Protein AF-A0A3C0BHW7-F1 (afdb_monomer_lite)

Radius of gyration: 27.6 Å; chains: 1; bounding box: 74×32×67 Å

Structure (mmCIF, N/CA/C/O backbone):
data_AF-A0A3C0BHW7-F1
#
_entry.id   AF-A0A3C0BHW7-F1
#
loop_
_atom_site.group_PDB
_atom_site.id
_atom_site.type_symbol
_atom_site.label_atom_id
_atom_site.label_alt_id
_atom_site.label_comp_id
_atom_site.label_asym_id
_atom_site.label_entity_id
_atom_site.label_seq_id
_atom_site.pdbx_PDB_ins_code
_atom_site.Cartn_x
_atom_site.Cartn_y
_atom_site.Cartn_z
_atom_site.occupancy
_atom_site.B_iso_or_equiv
_atom_site.auth_seq_id
_atom_site.auth_comp_id
_atom_site.auth_asym_id
_atom_site.auth_atom_id
_atom_site.pdbx_PDB_model_num
ATOM 1 N N . THR A 1 1 ? -16.739 -13.351 20.805 1.00 41.34 1 THR A N 1
ATOM 2 C CA . THR A 1 1 ? -15.518 -13.512 21.623 1.00 41.34 1 THR A CA 1
ATOM 3 C C . THR A 1 1 ? -14.352 -12.971 20.822 1.00 41.34 1 THR A C 1
ATOM 5 O O . THR A 1 1 ? -13.777 -13.694 20.022 1.00 41.34 1 THR A O 1
ATOM 8 N N . ILE A 1 2 ? -14.097 -11.666 20.938 1.00 38.12 2 ILE A N 1
ATOM 9 C CA . ILE A 1 2 ? -12.965 -10.988 20.288 1.00 38.12 2 ILE A CA 1
ATOM 10 C C . ILE A 1 2 ? -11.683 -11.533 20.932 1.00 38.12 2 ILE A C 1
ATOM 12 O O . ILE A 1 2 ? -11.574 -11.513 22.154 1.00 38.12 2 ILE A O 1
ATOM 16 N N . GLY A 1 3 ? -10.771 -12.098 20.136 1.00 48.38 3 GLY A N 1
ATOM 17 C CA . GLY A 1 3 ? -9.454 -12.552 20.607 1.00 48.38 3 GLY A CA 1
ATOM 18 C C . GLY A 1 3 ? -9.218 -14.066 20.687 1.00 48.38 3 GLY A C 1
ATOM 19 O O . GLY A 1 3 ? -8.094 -14.472 20.968 1.00 48.38 3 GLY A O 1
ATOM 20 N N . ARG A 1 4 ? -10.204 -14.933 20.403 1.00 50.72 4 ARG A N 1
ATOM 21 C CA . ARG A 1 4 ? -9.894 -16.358 20.162 1.00 50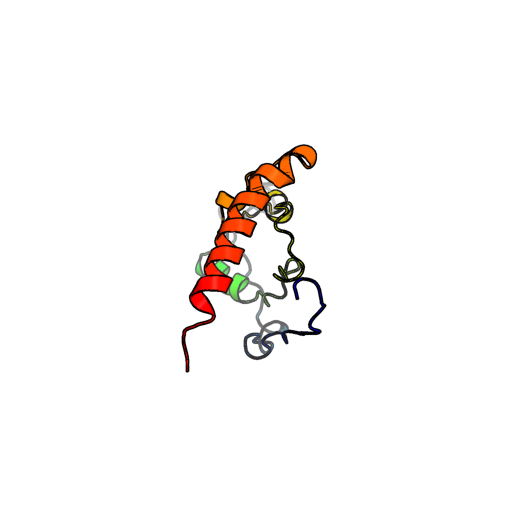.72 4 ARG A CA 1
ATOM 22 C C . ARG A 1 4 ? -9.430 -16.531 18.720 1.00 50.72 4 ARG A C 1
ATOM 24 O O . ARG A 1 4 ? -10.185 -16.222 17.803 1.00 50.72 4 ARG A O 1
ATOM 31 N N . ASN A 1 5 ? -8.214 -17.044 18.530 1.00 54.84 5 ASN A N 1
ATOM 32 C CA . ASN A 1 5 ? -7.730 -17.461 17.217 1.00 54.84 5 ASN A CA 1
ATOM 33 C C . ASN A 1 5 ? -8.674 -18.545 16.673 1.00 54.84 5 ASN A C 1
ATOM 35 O O . ASN A 1 5 ? -8.739 -19.649 17.212 1.00 54.84 5 ASN A O 1
ATOM 39 N N . LEU A 1 6 ? -9.434 -18.201 15.633 1.00 67.69 6 LEU A N 1
ATOM 40 C CA . LEU A 1 6 ? -10.461 -19.064 15.046 1.00 67.69 6 LEU A CA 1
ATOM 41 C C . LEU A 1 6 ? -9.873 -20.241 14.255 1.00 67.69 6 LEU A C 1
ATOM 43 O O . LEU A 1 6 ? -10.644 -21.048 13.746 1.00 67.69 6 LEU A O 1
ATOM 47 N N . ARG A 1 7 ? -8.538 -20.320 14.107 1.00 68.44 7 ARG A N 1
ATOM 48 C CA . ARG A 1 7 ? -7.849 -21.250 13.194 1.00 68.44 7 ARG A CA 1
ATOM 49 C C . ARG A 1 7 ? -8.461 -21.236 11.786 1.00 68.44 7 ARG A C 1
ATOM 51 O O . ARG A 1 7 ? -8.506 -22.257 11.110 1.00 68.44 7 ARG A O 1
ATOM 58 N N . LYS A 1 8 ? -8.951 -20.072 11.348 1.00 63.59 8 LYS A N 1
ATOM 59 C CA . LYS A 1 8 ? -9.394 -19.866 9.971 1.00 63.59 8 LYS A CA 1
ATOM 60 C C . LYS A 1 8 ? -8.159 -19.634 9.116 1.00 63.59 8 LYS A C 1
ATOM 62 O O . LYS A 1 8 ? -7.587 -18.549 9.135 1.00 63.59 8 LYS A O 1
ATOM 67 N N . PHE A 1 9 ? -7.750 -20.674 8.408 1.00 67.19 9 PHE A N 1
ATOM 68 C CA . PHE A 1 9 ? -6.780 -20.572 7.333 1.00 67.19 9 PHE A CA 1
ATOM 69 C C . PHE A 1 9 ? -7.572 -20.286 6.063 1.00 67.19 9 PHE A C 1
ATOM 71 O O . PHE A 1 9 ? -8.267 -21.163 5.559 1.00 67.19 9 PHE A O 1
ATOM 78 N N . THR A 1 10 ? -7.545 -19.037 5.603 1.00 70.69 10 THR A N 1
ATOM 79 C CA . THR A 1 10 ? -8.038 -18.716 4.264 1.00 70.69 10 THR A CA 1
ATOM 80 C C . THR A 1 10 ? -7.021 -19.288 3.291 1.00 70.69 10 THR A C 1
ATOM 82 O O . THR A 1 10 ? -5.865 -18.863 3.291 1.00 70.69 10 THR A O 1
ATOM 85 N N . GLU A 1 11 ? -7.417 -20.312 2.543 1.00 66.19 11 GLU A N 1
ATOM 86 C CA . GLU A 1 11 ? -6.570 -20.874 1.499 1.00 66.19 11 GLU A CA 1
ATOM 87 C C . GLU A 1 11 ? -6.298 -19.791 0.449 1.00 66.19 11 GLU A C 1
ATOM 89 O O . GLU A 1 11 ? -7.183 -18.996 0.128 1.00 66.19 11 GLU A O 1
ATOM 94 N N . LEU A 1 12 ? -5.053 -19.716 -0.032 1.00 60.41 12 LEU A N 1
ATOM 95 C CA . LEU A 1 12 ? -4.729 -18.886 -1.190 1.00 60.41 12 LEU A CA 1
ATOM 96 C C . LEU A 1 12 ? -5.618 -19.339 -2.346 1.00 60.41 12 LEU A C 1
ATOM 98 O O . LEU A 1 12 ? -5.733 -20.540 -2.582 1.00 60.41 12 LEU A O 1
ATOM 102 N N . ASP A 1 13 ? -6.237 -18.394 -3.046 1.00 66.38 13 ASP A N 1
ATOM 103 C CA . ASP A 1 13 ? -7.009 -18.698 -4.246 1.00 66.38 13 ASP A CA 1
ATOM 104 C C . ASP A 1 13 ? -6.056 -19.245 -5.319 1.00 66.38 13 ASP A C 1
ATOM 106 O O . ASP A 1 13 ? -5.313 -18.505 -5.966 1.00 66.38 13 ASP A O 1
ATOM 110 N N . LYS A 1 14 ? -6.019 -20.575 -5.431 1.00 68.31 14 LYS A N 1
ATOM 111 C CA . LYS A 1 14 ? -5.146 -21.307 -6.354 1.00 68.31 14 LYS A CA 1
ATOM 112 C C . LYS A 1 14 ? -5.614 -21.175 -7.798 1.00 68.31 14 LYS A C 1
ATOM 114 O O . LYS A 1 14 ? -4.791 -21.328 -8.695 1.00 68.31 14 LYS A O 1
ATOM 119 N N . ASP A 1 15 ? -6.890 -20.859 -8.008 1.00 68.62 15 ASP A N 1
ATOM 120 C CA . ASP A 1 15 ? -7.487 -20.702 -9.332 1.00 68.62 15 ASP A CA 1
ATOM 121 C C . ASP A 1 15 ? -7.198 -19.305 -9.902 1.00 68.62 15 ASP A C 1
ATOM 123 O O . ASP A 1 15 ? -7.057 -19.140 -11.114 1.00 68.62 15 ASP A O 1
ATOM 127 N N . ALA A 1 16 ? -7.018 -18.302 -9.033 1.00 64.44 16 ALA A N 1
ATOM 128 C CA . ALA A 1 16 ? -6.559 -16.968 -9.425 1.00 64.44 16 ALA A CA 1
ATOM 129 C C . ALA A 1 16 ? -5.084 -16.925 -9.876 1.00 64.44 16 ALA A C 1
ATOM 131 O O . ALA A 1 16 ? -4.667 -15.966 -10.530 1.00 64.44 16 ALA A O 1
ATOM 132 N N . VAL A 1 17 ? -4.275 -17.940 -9.546 1.00 58.53 17 VAL A N 1
ATOM 133 C CA . VAL A 1 17 ? -2.855 -17.999 -9.924 1.00 58.53 17 VAL A CA 1
ATOM 134 C C . VAL A 1 17 ? -2.690 -18.789 -11.224 1.00 58.53 17 VAL A C 1
ATOM 136 O O . VAL A 1 17 ? -2.638 -20.017 -11.233 1.00 58.53 17 VAL A O 1
ATOM 139 N N . SER A 1 18 ? -2.508 -18.088 -12.346 1.00 60.59 18 SER A N 1
ATOM 140 C CA . SER A 1 18 ? -2.146 -18.725 -13.618 1.00 60.59 18 SER A CA 1
ATOM 141 C C . SER A 1 18 ? -0.655 -19.099 -13.640 1.00 60.59 18 SER A C 1
ATOM 143 O O . SER A 1 18 ? 0.186 -18.373 -14.174 1.00 60.59 18 SER A O 1
ATOM 145 N N . VAL A 1 19 ? -0.305 -20.248 -13.059 1.00 60.12 19 VAL A N 1
ATOM 146 C CA . VAL A 1 19 ? 1.092 -20.732 -12.984 1.00 60.12 19 VAL A CA 1
ATOM 147 C C . VAL A 1 19 ? 1.674 -21.055 -14.373 1.00 60.12 19 VAL A C 1
ATOM 149 O O . VAL A 1 19 ? 2.884 -21.013 -14.569 1.00 60.12 19 VAL A O 1
ATOM 152 N N . GLY A 1 20 ? 0.818 -21.354 -15.358 1.00 64.88 20 GLY A N 1
ATOM 153 C CA . GLY A 1 20 ? 1.225 -21.950 -16.636 1.00 64.88 20 GLY A CA 1
ATOM 154 C C . GLY A 1 20 ? 2.188 -21.117 -17.488 1.00 64.88 20 GLY A C 1
ATOM 155 O O . GLY A 1 20 ? 2.983 -21.694 -18.227 1.00 64.88 20 GLY A O 1
ATOM 156 N N . SER A 1 21 ? 2.152 -19.783 -17.390 1.00 63.56 21 SER A N 1
ATOM 157 C CA . SER A 1 21 ? 3.023 -18.917 -18.194 1.00 63.56 21 SER A CA 1
ATOM 158 C C . SER A 1 21 ? 4.012 -18.080 -17.390 1.00 63.56 21 SER A C 1
ATOM 160 O O . SER A 1 21 ? 4.815 -17.372 -17.992 1.00 63.56 21 SER A O 1
ATOM 162 N N . TYR A 1 22 ? 4.013 -18.128 -16.056 1.00 66.12 22 TYR A N 1
ATOM 163 C CA . TYR A 1 22 ? 4.890 -17.245 -15.278 1.00 66.12 22 TYR A CA 1
ATOM 164 C C . TYR A 1 22 ? 6.376 -17.474 -15.602 1.00 66.12 22 TYR A C 1
ATOM 166 O O . TYR A 1 22 ? 7.096 -16.516 -15.900 1.00 66.12 22 TYR A O 1
ATOM 174 N N . ASP A 1 23 ? 6.805 -18.738 -15.636 1.00 70.19 23 ASP A N 1
ATOM 175 C CA . ASP A 1 23 ? 8.191 -19.106 -15.947 1.00 70.19 23 ASP A CA 1
ATOM 176 C C . ASP A 1 23 ? 8.500 -19.085 -17.453 1.00 70.19 23 ASP A C 1
ATOM 178 O O . ASP A 1 23 ? 9.649 -18.887 -17.844 1.00 70.19 23 ASP A O 1
ATOM 182 N N . SER A 1 24 ? 7.489 -19.251 -18.315 1.00 76.44 24 SER A N 1
ATOM 183 C CA . SER A 1 24 ? 7.669 -19.387 -19.770 1.00 76.44 24 SER A CA 1
ATOM 184 C C . SER A 1 24 ? 7.414 -18.105 -20.568 1.00 76.44 24 SER A C 1
ATOM 186 O O . SER A 1 24 ? 7.860 -17.999 -21.711 1.00 76.44 24 SER A O 1
ATOM 188 N N . THR A 1 25 ? 6.746 -17.099 -19.993 1.00 74.38 25 THR A N 1
ATOM 189 C CA . THR A 1 25 ? 6.603 -15.794 -20.652 1.00 74.38 25 THR A CA 1
ATOM 190 C C . THR A 1 25 ? 7.974 -15.104 -20.636 1.00 74.38 25 THR A C 1
ATOM 192 O O . THR A 1 25 ? 8.582 -15.001 -19.568 1.00 74.38 25 THR A O 1
ATOM 195 N N . PRO A 1 26 ? 8.502 -14.597 -21.761 1.00 83.31 26 PRO A N 1
ATOM 196 C CA . PRO A 1 26 ? 9.744 -13.828 -21.756 1.00 83.31 26 PRO A CA 1
ATOM 197 C C . PRO A 1 26 ? 9.527 -12.435 -21.145 1.00 83.31 26 PRO A C 1
ATOM 199 O O . PRO A 1 26 ? 8.447 -11.848 -21.260 1.00 83.31 26 PRO A O 1
ATOM 202 N N . ARG A 1 27 ? 10.554 -11.891 -20.481 1.00 87.00 27 ARG A N 1
ATOM 203 C CA . ARG A 1 27 ? 10.535 -10.502 -19.984 1.00 87.00 27 ARG A CA 1
ATOM 204 C C . ARG A 1 27 ? 10.580 -9.520 -21.150 1.00 87.00 27 ARG A C 1
ATOM 206 O O . ARG A 1 27 ? 11.275 -9.767 -22.137 1.00 87.00 27 ARG A O 1
ATOM 213 N N . GLN A 1 28 ? 9.865 -8.403 -21.028 1.00 90.75 28 GLN A N 1
ATOM 214 C CA . GLN A 1 28 ? 9.925 -7.344 -22.036 1.00 90.75 28 GLN A CA 1
ATOM 215 C C . GLN A 1 28 ? 11.263 -6.592 -21.955 1.00 90.75 28 GLN A C 1
ATOM 217 O O . GLN A 1 28 ? 11.776 -6.325 -20.869 1.00 90.75 28 GLN A O 1
ATOM 222 N N . ILE A 1 29 ? 11.830 -6.243 -23.112 1.00 91.75 29 ILE A N 1
ATOM 223 C CA . ILE A 1 29 ? 13.070 -5.461 -23.211 1.00 91.75 29 ILE A CA 1
ATOM 224 C C . ILE A 1 29 ? 12.692 -4.023 -23.589 1.00 91.75 29 ILE A C 1
ATOM 226 O O . ILE A 1 29 ? 11.930 -3.839 -24.544 1.00 91.75 29 ILE A O 1
ATOM 230 N N . PRO A 1 30 ? 13.169 -3.004 -22.850 1.00 92.38 30 PRO A N 1
ATOM 231 C CA . PRO A 1 30 ? 12.872 -1.618 -23.179 1.00 92.38 30 PRO A CA 1
ATOM 232 C C . PRO A 1 30 ? 13.507 -1.255 -24.520 1.00 92.38 30 PRO A C 1
ATOM 234 O O . PRO A 1 30 ? 14.567 -1.774 -24.881 1.00 92.38 30 PRO A O 1
ATOM 237 N N . GLY A 1 31 ? 12.857 -0.357 -25.259 1.00 92.19 31 GLY A N 1
ATOM 238 C CA . GLY A 1 31 ? 13.429 0.169 -26.493 1.00 92.19 31 GLY A CA 1
ATOM 239 C C . GLY A 1 31 ? 14.738 0.921 -26.231 1.00 92.19 31 GLY A C 1
ATOM 240 O O . GLY A 1 31 ? 15.078 1.260 -25.093 1.00 92.19 31 GLY A O 1
ATOM 241 N N . ILE A 1 32 ? 15.461 1.222 -27.304 1.00 91.69 32 ILE A N 1
ATOM 242 C CA . ILE A 1 32 ? 16.678 2.032 -27.252 1.00 91.69 32 ILE A CA 1
ATOM 243 C C . ILE A 1 32 ? 16.485 3.242 -28.158 1.00 91.69 32 ILE A C 1
ATOM 245 O O . ILE A 1 32 ? 16.119 3.092 -29.323 1.00 91.69 32 ILE A O 1
ATOM 249 N N . ASP A 1 33 ? 16.764 4.424 -27.625 1.00 91.31 33 ASP A N 1
ATOM 250 C CA . ASP A 1 33 ? 16.844 5.662 -28.380 1.00 91.31 33 ASP A CA 1
ATOM 251 C C . ASP A 1 33 ? 18.096 5.642 -29.266 1.00 91.31 33 ASP A C 1
ATOM 253 O O . ASP A 1 33 ? 19.234 5.631 -28.788 1.00 91.31 33 ASP A O 1
ATOM 257 N N . ALA A 1 34 ? 17.875 5.618 -30.580 1.00 90.25 34 ALA A N 1
ATOM 258 C CA . ALA A 1 34 ? 18.937 5.595 -31.579 1.00 90.25 34 ALA A CA 1
ATOM 259 C C . ALA A 1 34 ? 19.724 6.915 -31.656 1.00 90.25 34 ALA A C 1
ATOM 261 O O . ALA A 1 34 ? 20.810 6.936 -32.235 1.00 90.25 34 ALA A O 1
ATOM 262 N N . SER A 1 35 ? 19.208 8.006 -31.078 1.00 89.75 35 SER A N 1
ATOM 263 C CA . SER A 1 35 ? 19.888 9.306 -31.061 1.00 89.75 35 SER A CA 1
ATOM 264 C C . SER A 1 35 ? 21.090 9.347 -30.107 1.00 89.75 35 SER A C 1
ATOM 266 O O . SER A 1 35 ? 21.970 10.199 -30.253 1.00 89.75 35 SER A O 1
ATOM 268 N N . VAL A 1 36 ? 21.171 8.413 -29.151 1.00 88.31 36 VAL A N 1
ATOM 269 C CA . VAL A 1 36 ? 22.245 8.348 -28.155 1.00 88.31 36 VAL A CA 1
ATOM 270 C C . VAL A 1 36 ? 23.270 7.279 -28.543 1.00 88.31 36 VAL A C 1
ATOM 272 O O . VAL A 1 36 ? 22.991 6.079 -28.520 1.00 88.31 36 VAL A O 1
ATOM 275 N N . ASP A 1 37 ? 24.506 7.697 -28.838 1.00 88.31 37 ASP A N 1
ATOM 276 C CA . ASP A 1 37 ? 25.614 6.765 -29.094 1.00 88.31 37 ASP A CA 1
ATOM 277 C C . ASP A 1 37 ? 26.081 6.089 -27.794 1.00 88.31 37 ASP A C 1
ATOM 279 O O . ASP A 1 37 ? 26.917 6.605 -27.051 1.00 88.31 37 ASP A O 1
ATOM 283 N N . ARG A 1 38 ? 25.569 4.881 -27.547 1.00 83.56 38 ARG A N 1
ATOM 284 C CA . ARG A 1 38 ? 25.867 4.056 -26.362 1.00 83.56 38 ARG A CA 1
ATOM 285 C C . ARG A 1 38 ? 27.337 3.668 -26.202 1.00 83.56 38 ARG A C 1
ATOM 287 O O . ARG A 1 38 ? 27.728 3.269 -25.109 1.00 83.56 38 ARG A O 1
ATOM 294 N N . LYS A 1 39 ? 28.139 3.695 -27.274 1.00 87.69 39 LYS A N 1
ATOM 295 C CA . LYS A 1 39 ? 29.561 3.311 -27.210 1.00 87.69 39 LYS A CA 1
ATOM 296 C C . LYS A 1 39 ? 30.455 4.487 -26.832 1.00 87.69 39 LYS A C 1
ATOM 298 O O . LYS A 1 39 ? 31.563 4.264 -26.356 1.00 87.69 39 LYS A O 1
ATOM 303 N N . LYS A 1 40 ? 29.993 5.716 -27.076 1.00 90.44 40 LYS A N 1
ATOM 304 C CA . LYS A 1 40 ? 30.792 6.941 -26.910 1.00 90.44 40 LYS A CA 1
ATOM 305 C C . LYS A 1 40 ? 30.202 7.941 -25.917 1.00 90.44 40 LYS A C 1
ATOM 307 O O . LYS A 1 40 ? 30.853 8.933 -25.608 1.00 90.44 40 LYS A O 1
ATOM 312 N N . SER A 1 41 ? 28.996 7.697 -25.415 1.00 88.25 41 SER A N 1
ATOM 313 C CA . SER A 1 41 ? 28.293 8.560 -24.467 1.00 88.25 41 SER A CA 1
ATOM 314 C C . SER A 1 41 ? 27.957 7.808 -23.182 1.00 88.25 41 SER A C 1
ATOM 316 O O . SER A 1 41 ? 27.559 6.648 -23.218 1.00 88.25 41 SER A O 1
ATOM 318 N N . PHE A 1 42 ? 28.061 8.501 -22.046 1.00 91.38 42 PHE A N 1
ATOM 319 C CA . PHE A 1 42 ? 27.619 8.008 -20.735 1.00 91.38 42 PHE A CA 1
ATOM 320 C C . PHE A 1 42 ? 26.112 8.194 -20.488 1.00 91.38 42 PHE A C 1
ATOM 322 O O . PHE A 1 42 ? 25.612 7.801 -19.436 1.00 91.38 42 PHE A O 1
ATOM 329 N N . ARG A 1 43 ? 25.380 8.825 -21.417 1.00 89.69 43 ARG A N 1
ATOM 330 C CA . ARG A 1 43 ? 23.924 9.003 -21.298 1.00 89.69 43 ARG A CA 1
ATOM 331 C C . ARG A 1 43 ? 23.210 7.662 -21.486 1.00 89.69 43 ARG A C 1
ATOM 333 O O . ARG A 1 43 ? 23.565 6.903 -22.385 1.00 89.69 43 ARG A O 1
ATOM 340 N N . ASP A 1 44 ? 22.194 7.390 -20.664 1.00 90.69 44 ASP A N 1
ATOM 341 C CA . ASP A 1 44 ? 21.357 6.202 -20.850 1.00 90.69 44 ASP A CA 1
ATOM 342 C C . ASP A 1 44 ? 20.503 6.364 -22.115 1.00 90.69 44 ASP A C 1
ATOM 344 O O . ASP A 1 44 ? 19.873 7.398 -22.325 1.00 90.69 44 ASP A O 1
ATOM 348 N N . ALA A 1 45 ? 20.521 5.340 -22.964 1.00 93.06 45 ALA A N 1
ATOM 349 C CA . ALA A 1 45 ? 19.767 5.288 -24.210 1.00 93.06 45 ALA A CA 1
ATOM 350 C C . ALA A 1 45 ? 18.489 4.449 -24.078 1.00 93.06 45 ALA A C 1
ATOM 352 O O . ALA A 1 45 ? 17.748 4.311 -25.045 1.00 93.06 45 ALA A O 1
ATOM 353 N N . ARG A 1 46 ? 18.240 3.808 -22.931 1.00 92.75 46 ARG A N 1
ATOM 354 C CA . ARG A 1 46 ? 17.023 3.014 -22.718 1.00 92.75 46 ARG A CA 1
ATOM 355 C C . ARG A 1 46 ? 15.813 3.941 -22.635 1.00 92.75 46 ARG A C 1
ATOM 357 O O . ARG A 1 46 ?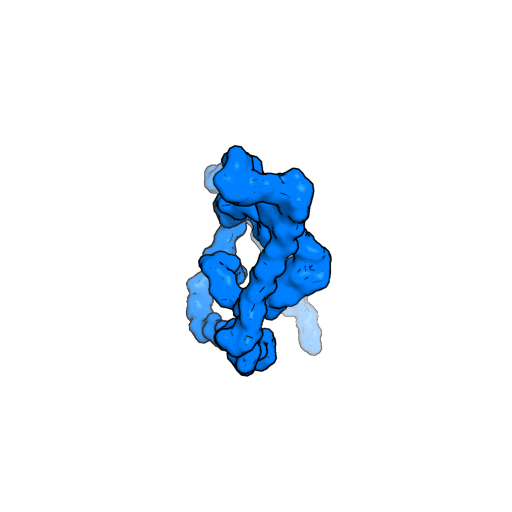 15.825 4.897 -21.864 1.00 92.75 46 ARG A O 1
ATOM 36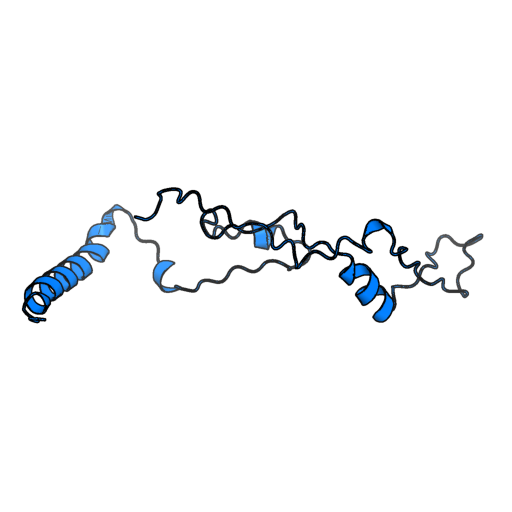4 N N . VAL A 1 47 ? 14.757 3.624 -23.379 1.00 93.75 47 VAL A N 1
ATOM 365 C CA . VAL A 1 47 ? 13.475 4.331 -23.253 1.00 93.75 47 VAL A CA 1
ATOM 366 C C . VAL A 1 47 ? 12.565 3.642 -22.232 1.00 93.75 47 VAL A C 1
ATOM 368 O O . VAL A 1 47 ? 12.678 2.426 -22.038 1.00 93.75 47 VAL A O 1
ATOM 371 N N . PRO A 1 48 ? 11.651 4.383 -21.577 1.00 93.19 48 PRO A N 1
ATOM 372 C CA . PRO A 1 48 ? 10.609 3.784 -20.751 1.00 93.19 48 PRO A CA 1
ATOM 373 C C . PRO A 1 48 ? 9.782 2.758 -21.533 1.00 93.19 48 PRO A C 1
ATOM 375 O O . PRO A 1 48 ? 9.665 2.831 -22.758 1.00 93.19 48 PRO A O 1
ATOM 378 N N . PHE A 1 49 ? 9.190 1.802 -20.819 1.00 94.88 49 PHE A N 1
ATOM 379 C CA . PHE A 1 49 ? 8.264 0.859 -21.434 1.00 94.88 49 PHE A CA 1
ATOM 380 C C . PHE A 1 49 ? 7.049 1.572 -22.023 1.00 94.88 49 PHE A C 1
ATOM 382 O O . PHE A 1 49 ? 6.535 2.537 -21.461 1.00 94.88 49 PHE A O 1
ATOM 389 N N . THR A 1 50 ? 6.566 1.040 -23.143 1.00 94.81 50 THR A N 1
ATOM 390 C CA . THR A 1 50 ? 5.244 1.393 -23.666 1.00 94.81 50 THR A CA 1
ATOM 391 C C . THR A 1 50 ? 4.153 0.871 -22.734 1.00 94.81 50 THR A C 1
ATOM 393 O O . THR A 1 50 ? 4.357 -0.114 -22.022 1.00 94.81 50 THR A O 1
ATOM 396 N N . GLU A 1 51 ? 2.972 1.481 -22.773 1.00 93.38 51 GLU A N 1
ATOM 397 C CA . GLU A 1 51 ? 1.826 1.067 -21.951 1.00 93.38 51 GLU A CA 1
ATOM 398 C C . GLU A 1 51 ? 1.504 -0.431 -22.112 1.00 93.38 51 GLU A C 1
ATOM 400 O O . GLU A 1 51 ? 1.265 -1.150 -21.143 1.00 93.38 51 GLU A O 1
ATOM 405 N N . GLU A 1 52 ? 1.596 -0.950 -23.339 1.00 92.38 52 GLU A N 1
ATOM 406 C CA . GLU A 1 52 ? 1.386 -2.372 -23.619 1.00 92.38 52 GLU A CA 1
ATOM 407 C C . GLU A 1 52 ? 2.437 -3.272 -22.956 1.00 92.38 52 GLU A C 1
ATOM 409 O O . GLU A 1 52 ? 2.115 -4.360 -22.471 1.00 92.38 52 GLU A O 1
ATOM 414 N N . GLN A 1 53 ? 3.698 -2.832 -22.923 1.00 92.38 53 GLN A N 1
ATOM 415 C CA . GLN A 1 53 ? 4.782 -3.554 -22.257 1.00 92.38 53 GLN A CA 1
ATOM 416 C C . GLN A 1 53 ? 4.630 -3.509 -20.738 1.00 92.38 53 GLN A C 1
ATOM 418 O O . GLN A 1 53 ? 4.809 -4.540 -20.090 1.00 92.38 53 GLN A O 1
ATOM 423 N N . VAL A 1 54 ? 4.240 -2.359 -20.178 1.00 90.50 54 VAL A N 1
ATOM 424 C CA . VAL A 1 54 ? 3.931 -2.223 -18.746 1.00 90.50 54 VAL A CA 1
ATOM 425 C C . VAL A 1 54 ? 2.807 -3.179 -18.366 1.00 90.50 54 VAL A C 1
ATOM 427 O O . VAL A 1 54 ? 2.951 -3.946 -17.413 1.00 90.50 54 VAL A O 1
ATOM 430 N N . ARG A 1 55 ? 1.718 -3.219 -19.141 1.00 87.56 55 ARG A N 1
ATOM 431 C CA . ARG A 1 55 ? 0.595 -4.133 -18.896 1.00 87.56 55 ARG A CA 1
ATOM 432 C C . ARG A 1 55 ? 1.015 -5.605 -18.959 1.00 87.56 55 ARG A C 1
ATOM 434 O O . ARG A 1 55 ? 0.604 -6.389 -18.109 1.00 87.56 55 ARG A O 1
ATOM 441 N N . LYS A 1 56 ? 1.856 -5.987 -19.926 1.00 87.19 56 LYS A N 1
ATOM 442 C CA . LYS A 1 56 ? 2.389 -7.359 -20.036 1.00 87.19 56 LYS A CA 1
ATOM 443 C C . LYS A 1 56 ? 3.296 -7.729 -18.862 1.00 87.19 56 LYS A C 1
ATOM 445 O O . LYS A 1 56 ? 3.173 -8.833 -18.342 1.00 87.19 56 LYS A O 1
ATOM 450 N N . GLU A 1 57 ? 4.188 -6.836 -18.436 1.00 87.56 57 GLU A N 1
ATOM 451 C CA . GLU A 1 57 ? 5.125 -7.124 -17.341 1.00 87.56 57 GLU A CA 1
ATOM 452 C C . GLU A 1 57 ? 4.410 -7.132 -15.978 1.00 87.56 57 GLU A C 1
ATOM 454 O O . GLU A 1 57 ? 4.671 -8.004 -15.152 1.00 87.56 57 GLU A O 1
ATOM 459 N N . THR A 1 58 ? 3.447 -6.230 -15.757 1.00 83.12 58 THR A N 1
ATOM 460 C CA . THR A 1 58 ? 2.630 -6.189 -14.527 1.00 83.12 58 THR A CA 1
ATOM 461 C C . THR A 1 58 ? 1.682 -7.381 -14.404 1.00 83.12 58 THR A C 1
ATOM 463 O O . THR A 1 58 ? 1.511 -7.897 -13.300 1.00 83.12 58 THR A O 1
ATOM 466 N N . ALA A 1 59 ? 1.144 -7.891 -15.518 1.00 81.56 59 ALA A N 1
ATOM 467 C CA . ALA A 1 59 ? 0.319 -9.103 -15.537 1.00 81.56 59 ALA A CA 1
ATOM 468 C C . ALA A 1 59 ? 1.072 -10.369 -15.090 1.00 81.56 59 ALA A C 1
ATOM 470 O O . ALA A 1 59 ? 0.445 -11.357 -14.721 1.00 81.56 59 ALA A O 1
ATOM 471 N N . ARG A 1 60 ? 2.412 -10.350 -15.077 1.00 77.31 60 ARG A N 1
ATOM 472 C CA . ARG A 1 60 ? 3.212 -11.450 -14.521 1.00 77.31 60 ARG A CA 1
ATOM 473 C C . ARG A 1 60 ? 3.169 -11.508 -12.995 1.00 77.31 60 ARG A C 1
ATOM 475 O O . ARG A 1 60 ? 3.626 -12.493 -12.430 1.00 77.31 60 ARG A O 1
ATOM 482 N N . CYS A 1 61 ? 2.720 -10.460 -12.306 1.00 75.81 61 CYS A N 1
ATOM 483 C CA . CYS A 1 61 ? 2.724 -10.430 -10.849 1.00 75.81 61 CYS A CA 1
ATOM 484 C C . CYS A 1 61 ? 1.840 -11.556 -10.287 1.00 75.81 61 CYS A C 1
ATOM 486 O O . CYS A 1 61 ? 0.625 -11.540 -10.456 1.00 75.81 61 CYS A O 1
ATOM 488 N N . LEU A 1 62 ? 2.434 -12.496 -9.546 1.00 70.19 62 LEU A N 1
ATOM 489 C CA . LEU A 1 62 ? 1.710 -13.602 -8.901 1.00 70.19 62 LEU A CA 1
ATOM 490 C C . LEU A 1 62 ? 0.824 -13.147 -7.731 1.00 70.19 62 LEU A C 1
ATOM 492 O O . LEU A 1 62 ? 0.253 -13.981 -7.035 1.00 70.19 62 LEU A O 1
ATOM 496 N N . SER A 1 63 ? 0.772 -11.839 -7.449 1.00 60.53 63 SER A N 1
ATOM 497 C CA . SER A 1 63 ? 0.119 -11.267 -6.265 1.00 60.53 63 SER A CA 1
ATOM 498 C C . SER A 1 63 ? 0.511 -11.975 -4.963 1.00 60.53 63 SER A C 1
ATOM 500 O O . SER A 1 63 ? -0.218 -11.951 -3.978 1.00 60.53 63 SER A O 1
ATOM 502 N N . CYS A 1 64 ? 1.717 -12.551 -4.919 1.00 59.88 64 CYS A N 1
ATOM 503 C CA . CYS A 1 64 ? 2.280 -13.250 -3.765 1.00 59.88 64 CYS A CA 1
ATOM 504 C C . CYS A 1 64 ? 2.726 -12.290 -2.646 1.00 59.88 64 CYS A C 1
ATOM 506 O O . CYS A 1 64 ? 3.577 -12.654 -1.839 1.00 59.88 64 CYS A O 1
ATOM 508 N N . GLY A 1 65 ? 2.228 -11.047 -2.678 1.00 59.81 65 GLY A N 1
ATOM 509 C CA . GLY A 1 65 ? 2.714 -9.860 -1.985 1.00 59.81 65 GLY A CA 1
ATOM 510 C C . GLY A 1 65 ? 3.379 -10.136 -0.639 1.00 59.81 65 GLY A C 1
ATOM 511 O O . GLY A 1 65 ? 2.795 -10.755 0.243 1.00 59.81 65 GLY A O 1
ATOM 512 N N . ALA A 1 66 ? 4.575 -9.575 -0.442 1.00 55.53 66 ALA A N 1
ATOM 513 C CA . ALA A 1 66 ? 5.278 -9.595 0.844 1.00 55.53 66 ALA A CA 1
ATOM 514 C C . ALA A 1 66 ? 4.480 -8.924 1.989 1.00 55.53 66 ALA A C 1
ATOM 516 O O . ALA A 1 66 ? 4.821 -9.082 3.159 1.00 55.53 66 ALA A O 1
ATOM 517 N N . SER A 1 67 ? 3.409 -8.195 1.654 1.00 59.12 67 SER A N 1
ATOM 518 C CA . SER A 1 67 ? 2.610 -7.382 2.569 1.00 59.12 67 SER A CA 1
ATOM 519 C C . SER A 1 67 ? 1.119 -7.714 2.444 1.00 59.12 67 SER A C 1
ATOM 521 O O . SER A 1 67 ? 0.331 -6.893 1.980 1.00 59.12 67 SER A O 1
ATOM 523 N N . VAL A 1 68 ? 0.712 -8.921 2.843 1.00 70.62 68 VAL A N 1
ATOM 524 C CA . VAL A 1 68 ? -0.713 -9.263 2.998 1.00 70.62 68 VAL A CA 1
ATOM 525 C C . VAL A 1 68 ? -1.197 -8.791 4.369 1.00 70.62 68 VAL A C 1
ATOM 527 O O . VAL A 1 68 ? -0.621 -9.141 5.401 1.00 70.62 68 VAL A O 1
ATOM 530 N N . VAL A 1 69 ? -2.271 -8.000 4.396 1.00 74.50 69 VAL A N 1
ATOM 531 C CA . VAL A 1 69 ? -2.920 -7.588 5.645 1.00 74.50 69 VAL A CA 1
ATOM 532 C C . VAL A 1 69 ? -3.916 -8.667 6.057 1.00 74.50 69 VAL A C 1
ATOM 534 O O . VAL A 1 69 ? -4.937 -8.850 5.407 1.00 74.50 69 VAL A O 1
ATOM 537 N N . ASP A 1 70 ? -3.643 -9.362 7.161 1.00 80.56 70 ASP A N 1
ATOM 538 C CA . ASP A 1 70 ? -4.637 -10.208 7.830 1.00 80.56 70 ASP A CA 1
ATOM 539 C C . ASP A 1 70 ? -5.528 -9.318 8.715 1.00 80.56 70 ASP A C 1
ATOM 541 O O . ASP A 1 70 ? -5.031 -8.779 9.714 1.00 80.56 70 ASP A O 1
ATOM 545 N N . PRO A 1 71 ? -6.832 -9.164 8.413 1.00 81.12 71 PRO A N 1
ATOM 546 C CA . PRO A 1 71 ? -7.723 -8.298 9.186 1.00 81.12 71 PRO A CA 1
ATOM 547 C C . PRO A 1 71 ? -7.847 -8.704 10.658 1.00 81.12 71 PRO A C 1
ATOM 549 O O . PRO A 1 71 ? -8.146 -7.863 11.499 1.00 81.12 71 PRO A O 1
ATOM 552 N N . ASN A 1 72 ? -7.594 -9.973 10.994 1.00 80.75 72 ASN A N 1
ATOM 553 C CA . ASN A 1 72 ? -7.658 -10.449 12.376 1.00 80.75 72 ASN A CA 1
ATOM 554 C C . ASN A 1 72 ? -6.392 -10.115 13.176 1.00 80.75 72 ASN A C 1
ATOM 556 O O . ASN A 1 72 ? -6.430 -10.129 14.406 1.00 80.75 72 ASN A O 1
ATOM 560 N N . LYS A 1 73 ? -5.270 -9.848 12.496 1.00 81.25 73 LYS A N 1
ATOM 561 C CA . LYS A 1 73 ? -3.991 -9.462 13.117 1.00 81.25 73 LYS A CA 1
ATOM 562 C C . LYS A 1 73 ? -3.719 -7.964 13.014 1.00 81.25 73 LYS A C 1
ATOM 564 O O . LYS A 1 73 ? -2.946 -7.428 13.803 1.00 81.25 73 LYS A O 1
ATOM 569 N N . CYS A 1 74 ? -4.325 -7.291 12.041 1.00 85.69 74 CYS A N 1
ATOM 570 C CA . CYS A 1 74 ? -4.193 -5.858 11.856 1.00 85.69 74 CYS A CA 1
ATOM 571 C C . CYS A 1 74 ? -4.800 -5.106 13.046 1.00 85.69 74 CYS A C 1
ATOM 573 O O . CYS A 1 74 ? -5.994 -5.195 13.312 1.00 85.69 74 CYS A O 1
ATOM 575 N N . ILE A 1 75 ? -3.976 -4.319 13.736 1.00 86.94 75 ILE A N 1
ATOM 576 C CA . ILE A 1 75 ? -4.420 -3.432 14.823 1.00 86.94 75 ILE A CA 1
ATOM 577 C C . ILE A 1 75 ? -4.685 -1.996 14.348 1.00 86.94 75 ILE A C 1
ATOM 579 O O . ILE A 1 75 ? -4.940 -1.115 15.162 1.00 86.94 75 ILE A O 1
ATOM 583 N N . GLY A 1 76 ? -4.565 -1.734 13.042 1.00 87.44 76 GLY A N 1
ATOM 584 C CA . GLY A 1 76 ? -4.781 -0.403 12.472 1.00 87.44 76 GLY A CA 1
ATOM 585 C C . GLY A 1 76 ? -3.738 0.641 12.889 1.00 87.44 76 GLY A C 1
ATOM 586 O O . GLY A 1 76 ? -4.069 1.816 13.002 1.00 87.44 76 GLY A O 1
ATOM 587 N N . CYS A 1 77 ? -2.480 0.246 13.124 1.00 88.06 77 CYS A N 1
ATOM 588 C CA . CYS A 1 77 ? -1.424 1.179 13.545 1.00 88.06 77 CYS A CA 1
ATOM 589 C C . CYS A 1 77 ? -0.970 2.158 12.446 1.00 88.06 77 CYS A C 1
ATOM 591 O O . CYS A 1 77 ? -0.356 3.172 12.758 1.00 88.06 77 CYS A O 1
ATOM 593 N N . GLY A 1 78 ? -1.225 1.853 11.169 1.00 88.31 78 GLY A N 1
ATOM 594 C CA . GLY A 1 78 ? -0.864 2.716 10.036 1.00 88.31 78 GLY A CA 1
ATOM 595 C C . GLY A 1 78 ? 0.623 2.742 9.670 1.00 88.31 78 GLY A C 1
ATOM 596 O O . GLY A 1 78 ? 1.008 3.447 8.748 1.00 88.31 78 GLY A O 1
ATOM 597 N N . VAL A 1 79 ? 1.484 1.956 10.324 1.00 89.00 79 VAL A N 1
ATOM 598 C CA . VAL A 1 79 ? 2.926 1.948 10.001 1.00 89.00 79 VAL A CA 1
ATOM 599 C C . VAL A 1 79 ? 3.175 1.494 8.557 1.00 89.00 79 VAL A C 1
ATOM 601 O O . VAL A 1 79 ? 4.035 2.048 7.877 1.00 89.00 79 VAL A O 1
ATOM 604 N N . CYS A 1 80 ? 2.391 0.536 8.057 1.00 85.25 80 CYS A N 1
ATOM 605 C CA . CYS A 1 80 ? 2.504 0.036 6.686 1.00 85.25 80 CYS A CA 1
ATOM 606 C C . CYS A 1 80 ? 2.294 1.120 5.617 1.00 85.25 80 CYS A C 1
ATOM 608 O O . CYS A 1 80 ? 3.018 1.111 4.625 1.00 85.25 80 CYS A O 1
ATOM 610 N N . THR A 1 81 ? 1.376 2.071 5.826 1.00 88.44 81 THR A N 1
ATOM 611 C CA . THR A 1 81 ? 1.111 3.144 4.853 1.00 88.44 81 THR A CA 1
ATOM 612 C C . THR A 1 81 ? 2.293 4.110 4.779 1.00 88.44 81 THR A C 1
ATOM 614 O O . THR A 1 81 ? 2.741 4.455 3.696 1.00 88.44 81 THR A O 1
ATOM 617 N N . THR A 1 82 ? 2.904 4.443 5.921 1.00 87.38 82 THR A N 1
ATOM 618 C CA . THR A 1 82 ? 4.085 5.332 5.969 1.00 87.38 82 THR A CA 1
ATOM 619 C C . THR A 1 82 ? 5.361 4.713 5.400 1.00 87.38 82 THR A C 1
ATOM 621 O O . THR A 1 82 ? 6.280 5.429 5.013 1.00 87.38 82 THR A O 1
ATOM 624 N N . LYS A 1 83 ? 5.454 3.379 5.384 1.00 84.12 83 LYS A N 1
ATOM 625 C CA . LYS A 1 83 ? 6.607 2.655 4.832 1.00 84.12 83 LYS A CA 1
ATOM 626 C C . LYS A 1 83 ? 6.462 2.357 3.346 1.00 84.12 83 LYS A C 1
ATOM 628 O O . LYS A 1 83 ? 7.450 2.001 2.709 1.00 84.12 83 LYS A O 1
ATOM 633 N N . CYS A 1 84 ? 5.260 2.485 2.792 1.00 81.25 84 CYS A N 1
ATOM 634 C CA . CYS A 1 84 ? 5.031 2.235 1.383 1.00 81.25 84 CYS A CA 1
ATOM 635 C C . CYS A 1 84 ? 5.557 3.411 0.546 1.00 81.25 84 CYS A C 1
ATOM 637 O O . CYS A 1 84 ? 4.947 4.471 0.507 1.00 81.25 84 CYS A O 1
ATOM 639 N N . GLY A 1 85 ? 6.677 3.220 -0.156 1.00 81.38 85 GLY A N 1
ATOM 640 C CA . GLY A 1 85 ? 7.226 4.239 -1.064 1.00 81.38 85 GLY A CA 1
ATOM 641 C C . GLY A 1 85 ? 6.445 4.412 -2.372 1.00 81.38 85 GLY A C 1
ATOM 642 O O . GLY A 1 85 ? 6.729 5.327 -3.133 1.00 81.38 85 GLY A O 1
ATOM 643 N N . PHE A 1 86 ? 5.480 3.528 -2.632 1.00 83.69 86 PHE A N 1
ATOM 644 C CA . PHE A 1 86 ? 4.695 3.480 -3.868 1.00 83.69 86 PHE A CA 1
ATOM 645 C C . PHE A 1 86 ? 3.231 3.886 -3.657 1.00 83.69 86 PHE A C 1
ATOM 647 O O . PHE A 1 86 ? 2.431 3.717 -4.569 1.00 83.69 86 PHE A O 1
ATOM 654 N N . ASP A 1 87 ? 2.881 4.343 -2.448 1.00 79.44 87 ASP A N 1
ATOM 655 C CA . ASP A 1 87 ? 1.513 4.697 -2.038 1.00 79.44 87 ASP A CA 1
ATOM 656 C C . ASP A 1 87 ? 0.458 3.617 -2.367 1.00 79.44 87 ASP A C 1
ATOM 658 O O . ASP A 1 87 ? -0.691 3.896 -2.673 1.00 79.44 87 ASP A O 1
ATOM 662 N N . ALA A 1 88 ? 0.853 2.342 -2.320 1.00 82.25 88 ALA A N 1
ATOM 663 C CA . ALA A 1 88 ? -0.004 1.215 -2.693 1.00 82.25 88 ALA A CA 1
ATOM 664 C C . ALA A 1 88 ? -0.905 0.712 -1.547 1.00 82.25 88 ALA A C 1
ATOM 666 O O . ALA A 1 88 ? -1.729 -0.177 -1.751 1.00 82.25 88 ALA A O 1
ATOM 667 N N . ILE A 1 89 ? -0.707 1.203 -0.318 1.00 84.00 89 ILE A N 1
ATOM 668 C CA . ILE A 1 89 ? -1.411 0.737 0.884 1.00 84.00 89 ILE A CA 1
ATOM 669 C C . ILE A 1 89 ? -2.068 1.935 1.561 1.00 84.00 89 ILE A C 1
ATOM 671 O O . ILE A 1 89 ? -1.378 2.855 1.998 1.00 84.00 89 ILE A O 1
ATOM 675 N N . HIS A 1 90 ? -3.383 1.861 1.752 1.00 86.81 90 HIS A N 1
ATOM 676 C CA . HIS A 1 90 ? -4.163 2.886 2.439 1.00 86.81 90 HIS A CA 1
ATOM 677 C C . HIS A 1 90 ? -4.842 2.312 3.687 1.00 86.81 90 HIS A C 1
ATOM 679 O O . HIS A 1 90 ? -5.169 1.126 3.754 1.00 86.81 90 HIS A O 1
ATOM 685 N N . LEU A 1 91 ? -5.035 3.157 4.701 1.00 88.31 91 LEU A N 1
ATOM 686 C CA . LEU A 1 91 ? -5.736 2.801 5.931 1.00 88.31 91 LEU A CA 1
ATOM 687 C C . LEU A 1 91 ? -6.835 3.829 6.190 1.00 88.31 91 LEU A C 1
ATOM 689 O O . LEU A 1 91 ? -6.551 5.004 6.415 1.00 88.31 91 LEU A O 1
ATOM 693 N N . GLU A 1 92 ? -8.080 3.366 6.211 1.00 87.12 92 GLU A N 1
ATOM 694 C CA . GLU A 1 92 ? -9.250 4.206 6.448 1.00 87.12 92 GLU A CA 1
ATOM 695 C C . GLU A 1 92 ? -9.866 3.940 7.823 1.00 87.12 92 GLU A C 1
ATOM 697 O O . GLU A 1 92 ? -9.869 2.818 8.338 1.00 87.12 92 GLU A O 1
ATOM 702 N N . ARG A 1 93 ? -10.426 4.990 8.429 1.00 84.75 93 ARG A N 1
ATOM 703 C CA . ARG A 1 93 ? -11.177 4.884 9.683 1.00 84.75 93 ARG A CA 1
ATOM 704 C C . ARG A 1 93 ? -12.666 4.795 9.380 1.00 84.75 93 ARG A C 1
ATOM 706 O O . ARG A 1 93 ? -13.330 5.813 9.239 1.00 84.75 93 ARG A O 1
ATOM 713 N N . VAL A 1 94 ? -13.190 3.574 9.364 1.00 84.81 94 VAL A N 1
ATOM 714 C CA . VAL A 1 94 ? -14.633 3.297 9.221 1.00 84.81 94 VAL A CA 1
ATOM 715 C C . VAL A 1 94 ? -15.470 3.768 10.419 1.00 84.81 94 VAL A C 1
ATOM 717 O O . VAL A 1 94 ? -16.653 4.046 10.264 1.00 84.81 94 VAL A O 1
ATOM 720 N N . HIS A 1 95 ? -14.853 3.896 11.598 1.00 83.06 95 HIS A N 1
ATOM 721 C CA . HIS A 1 95 ? -15.492 4.359 12.835 1.00 83.06 95 HIS A CA 1
ATOM 722 C C . HIS A 1 95 ? -14.732 5.559 13.414 1.00 83.06 95 HIS A C 1
ATOM 724 O O . HIS A 1 95 ? -13.930 5.399 14.342 1.00 83.06 95 HIS A O 1
ATOM 730 N N . PRO A 1 96 ? -14.903 6.769 12.852 1.00 82.19 96 PRO A N 1
ATOM 731 C CA . PRO A 1 96 ? -14.195 7.958 13.319 1.00 82.19 96 PRO A CA 1
ATOM 732 C C . PRO A 1 96 ? -14.509 8.293 14.785 1.00 82.19 96 PRO A C 1
ATOM 734 O O . PRO A 1 96 ? -13.638 8.790 15.499 1.00 82.19 96 PRO A O 1
ATOM 737 N N . GLU A 1 97 ? -15.698 7.954 15.281 1.00 80.62 97 GLU A N 1
ATOM 738 C CA . GLU A 1 97 ? -16.103 8.131 16.677 1.00 80.62 97 GLU A CA 1
ATOM 739 C C . GLU A 1 97 ? -15.231 7.344 17.669 1.00 80.62 97 GLU A C 1
ATOM 741 O O . GLU A 1 97 ? -15.031 7.786 18.802 1.00 80.62 97 GLU A O 1
ATOM 746 N N . ALA A 1 98 ? -14.653 6.216 17.239 1.00 77.62 98 ALA A N 1
ATOM 747 C CA . ALA A 1 98 ? -13.790 5.371 18.064 1.00 77.62 98 ALA A CA 1
ATOM 748 C C . ALA A 1 98 ? -12.363 5.930 18.228 1.00 77.62 98 ALA A C 1
ATOM 750 O O . ALA A 1 98 ? -11.572 5.384 18.993 1.00 77.62 98 ALA A O 1
ATOM 751 N N . SER A 1 99 ? -12.022 7.027 17.540 1.00 76.44 99 SER A N 1
ATOM 752 C CA . SER A 1 99 ? -10.704 7.674 17.643 1.00 76.44 99 SER A CA 1
ATOM 753 C C . SER A 1 99 ? -10.546 8.570 18.877 1.00 76.44 99 SER A C 1
ATOM 755 O O . SER A 1 99 ? -9.431 8.976 19.215 1.00 76.44 99 SER A O 1
ATOM 757 N N . ARG A 1 100 ? -11.645 8.884 19.577 1.00 82.50 100 ARG A N 1
ATOM 758 C CA . ARG A 1 100 ? -11.615 9.734 20.768 1.00 82.50 100 ARG A CA 1
ATOM 759 C C . ARG A 1 100 ? -11.102 8.946 21.973 1.00 82.50 100 ARG A C 1
ATOM 761 O O . ARG A 1 100 ? -11.865 8.299 22.686 1.00 82.50 100 ARG A O 1
ATOM 768 N N . MET A 1 101 ? -9.802 9.050 22.217 1.00 81.62 101 MET A N 1
ATOM 769 C CA . MET A 1 101 ? -9.162 8.502 23.412 1.00 81.62 101 MET A CA 1
ATOM 770 C C . MET A 1 101 ? -9.636 9.256 24.664 1.00 81.62 101 MET A C 1
ATOM 772 O O . MET A 1 101 ? -9.707 10.486 24.678 1.00 81.62 101 MET A O 1
ATOM 776 N N . ILE A 1 102 ? -9.957 8.518 25.725 1.00 83.94 102 ILE A N 1
ATOM 777 C CA . ILE A 1 102 ? -10.365 9.057 27.028 1.00 83.94 102 ILE A CA 1
ATOM 778 C C . ILE A 1 102 ? -9.352 8.564 28.059 1.00 83.94 102 ILE A C 1
ATOM 780 O O . ILE A 1 102 ? -8.888 7.425 27.983 1.00 83.94 102 ILE A O 1
ATOM 784 N N . LYS A 1 103 ? -8.991 9.418 29.022 1.00 91.06 103 LYS A N 1
ATOM 785 C CA . LYS A 1 103 ? -8.114 9.020 30.127 1.00 91.06 103 LYS A CA 1
ATOM 786 C C . LYS A 1 103 ? -8.737 7.854 30.901 1.00 91.06 103 LYS A C 1
ATOM 788 O O . LYS A 1 103 ? -9.948 7.815 31.105 1.00 91.06 103 LYS A O 1
ATOM 793 N N . SER A 1 104 ? -7.904 6.924 31.369 1.00 89.44 104 SER A N 1
ATOM 794 C CA . SER A 1 104 ? -8.368 5.726 32.091 1.00 89.44 104 SER A CA 1
ATOM 795 C C . SER A 1 104 ? -9.193 6.071 33.339 1.00 89.44 104 SER A C 1
ATOM 797 O O . SER A 1 104 ? -10.195 5.417 33.624 1.00 89.44 104 SER A O 1
ATOM 799 N N . GLU A 1 105 ? -8.823 7.143 34.041 1.00 93.75 105 GLU A N 1
ATOM 800 C CA . GLU A 1 105 ? -9.522 7.664 35.226 1.00 93.75 105 GLU A CA 1
ATOM 801 C C . GLU A 1 105 ? -10.965 8.090 34.907 1.00 93.75 105 GLU A C 1
ATOM 803 O O . GLU A 1 105 ? -11.885 7.855 35.688 1.00 93.75 105 GLU A O 1
ATOM 808 N N . ASP A 1 106 ? -11.192 8.631 33.709 1.00 92.12 106 ASP A N 1
ATOM 809 C CA . ASP A 1 106 ? -12.490 9.125 33.252 1.00 92.12 106 ASP A CA 1
ATOM 810 C C . ASP A 1 106 ? -13.342 8.053 32.549 1.00 92.12 106 ASP A C 1
ATOM 812 O O . ASP A 1 106 ? -14.457 8.344 32.102 1.00 92.12 106 ASP A O 1
ATOM 816 N N . LYS A 1 107 ? -12.878 6.795 32.470 1.00 88.88 107 LYS A N 1
ATOM 817 C CA . LYS A 1 107 ? -13.569 5.716 31.733 1.00 88.88 107 LYS A CA 1
ATOM 818 C C . LYS A 1 107 ? -15.027 5.530 32.163 1.00 88.88 107 LYS A C 1
ATOM 820 O O . LYS A 1 107 ? -15.895 5.271 31.332 1.00 88.88 107 LYS A O 1
ATOM 825 N N . MET A 1 108 ? -15.316 5.708 33.454 1.00 92.75 108 MET A N 1
ATOM 826 C CA . MET A 1 108 ? -16.662 5.517 34.001 1.00 92.75 108 MET A CA 1
ATOM 827 C C . MET A 1 108 ? -17.655 6.549 33.459 1.00 92.75 108 MET A C 1
ATOM 829 O O . MET A 1 108 ? -18.806 6.192 33.214 1.00 92.75 108 MET A O 1
ATOM 833 N N . LYS A 1 109 ? -17.216 7.785 33.176 1.00 90.06 109 LYS A N 1
ATOM 834 C CA . LYS A 1 109 ? -18.071 8.833 32.589 1.00 90.06 109 LYS A CA 1
ATOM 835 C C . LYS A 1 109 ? -18.576 8.441 31.199 1.00 90.06 109 LYS A C 1
ATOM 837 O O . LYS A 1 109 ? -19.709 8.752 30.851 1.00 90.06 109 LYS A O 1
ATOM 842 N N . ALA A 1 110 ? -17.758 7.728 30.425 1.00 87.62 11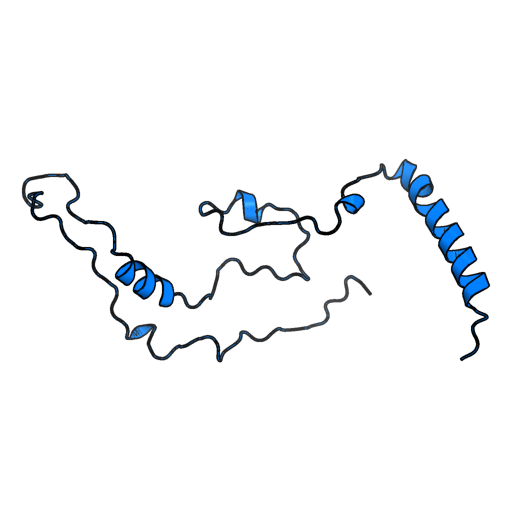0 ALA A N 1
ATOM 843 C CA . ALA A 1 110 ? -18.129 7.246 29.097 1.00 87.62 110 ALA A CA 1
ATOM 844 C C . ALA A 1 110 ? -18.940 5.938 29.138 1.00 87.62 110 ALA A C 1
ATOM 846 O O . ALA A 1 110 ? -19.861 5.751 28.344 1.00 87.62 110 ALA A O 1
ATOM 847 N N . ILE A 1 111 ? -18.619 5.032 30.068 1.00 90.12 111 ILE A N 1
ATOM 848 C CA . ILE A 1 111 ? -19.217 3.690 30.137 1.00 90.12 111 ILE A CA 1
ATOM 849 C C . ILE A 1 111 ? -20.603 3.706 30.807 1.00 90.12 111 ILE A C 1
ATOM 851 O O . ILE A 1 111 ? -21.524 3.045 30.318 1.00 90.12 111 ILE A O 1
ATOM 855 N N . LEU A 1 112 ? -20.778 4.456 31.903 1.00 93.94 112 LEU A N 1
ATOM 856 C CA . LEU A 1 112 ? -22.010 4.451 32.707 1.00 93.94 112 LEU A CA 1
ATOM 857 C C . LEU A 1 112 ? -23.278 4.798 31.903 1.00 93.94 112 LEU A C 1
ATOM 859 O O . LEU A 1 112 ? -24.252 4.048 32.016 1.00 93.94 112 LEU A O 1
ATOM 863 N N . PRO A 1 113 ? -23.301 5.840 31.044 1.00 92.88 113 PRO A N 1
ATOM 864 C CA . PRO A 1 113 ? -24.490 6.159 30.251 1.00 92.88 113 PRO A CA 1
ATOM 865 C C . PRO A 1 113 ? -24.907 5.005 29.335 1.00 92.88 113 PRO A C 1
ATOM 867 O O . PRO A 1 113 ? -26.091 4.676 29.221 1.00 92.88 113 PRO A O 1
ATOM 870 N N . TYR A 1 114 ? -23.929 4.340 28.713 1.00 89.19 114 TYR A N 1
ATOM 871 C CA . TYR A 1 114 ? -24.186 3.188 27.856 1.00 89.19 114 TYR A CA 1
ATOM 872 C C . TYR A 1 114 ? -24.669 1.973 28.660 1.00 89.19 114 TYR A C 1
ATOM 874 O O . TYR A 1 114 ? -25.605 1.293 28.232 1.00 89.19 114 TYR A O 1
ATOM 882 N N . MET A 1 115 ? -24.093 1.723 29.843 1.00 92.50 115 MET A N 1
ATOM 883 C CA . MET A 1 115 ? -24.540 0.655 30.747 1.00 92.50 115 MET A CA 1
ATOM 884 C C . MET A 1 115 ? -26.001 0.833 31.162 1.00 92.50 115 MET A C 1
ATOM 886 O O . MET A 1 115 ? -26.778 -0.115 31.040 1.00 92.50 115 MET A O 1
ATOM 890 N N . VAL A 1 116 ? -26.391 2.039 31.586 1.00 95.31 116 VAL A N 1
ATOM 891 C CA . VAL A 1 116 ? -27.778 2.355 31.965 1.00 95.31 116 VAL A CA 1
ATOM 892 C C . VAL A 1 116 ? -28.707 2.179 30.765 1.00 95.31 116 VAL A C 1
ATOM 894 O O . VAL A 1 116 ? -29.695 1.450 30.859 1.00 95.31 116 VAL A O 1
ATOM 897 N N . LYS A 1 117 ? -28.359 2.751 29.601 1.00 92.00 117 LYS A N 1
ATOM 898 C CA . LYS A 1 117 ? -29.151 2.612 28.364 1.00 92.00 117 LYS A CA 1
ATOM 899 C C . LYS A 1 117 ? -29.348 1.145 27.971 1.00 92.00 117 LYS A C 1
ATOM 901 O O . LYS A 1 117 ? -30.446 0.750 27.575 1.00 92.00 117 LYS A O 1
ATOM 906 N N . ARG A 1 118 ? -28.305 0.319 28.095 1.00 90.50 118 ARG A N 1
ATOM 907 C CA . ARG A 1 118 ? -28.362 -1.118 27.803 1.00 90.50 118 ARG A CA 1
ATOM 908 C C . ARG A 1 118 ? -29.202 -1.880 28.827 1.00 90.50 118 ARG A C 1
ATOM 910 O O . ARG A 1 118 ? -29.993 -2.722 28.414 1.00 90.50 118 ARG A O 1
ATOM 917 N N . ALA A 1 119 ? -29.067 -1.588 30.120 1.00 92.81 119 ALA A N 1
ATOM 918 C CA . ALA A 1 119 ? -29.853 -2.224 31.179 1.00 92.81 119 ALA A CA 1
ATOM 919 C C . ALA A 1 119 ? -31.353 -1.934 31.020 1.00 92.81 119 ALA A C 1
ATOM 921 O O . ALA A 1 119 ? -32.162 -2.862 31.027 1.00 92.81 119 ALA A O 1
ATOM 922 N N . VAL A 1 120 ? -31.704 -0.668 30.768 1.00 94.00 120 VAL A N 1
ATOM 923 C CA . VAL A 1 120 ? -33.064 -0.236 30.417 1.00 94.00 120 VAL A CA 1
ATOM 924 C C . VAL A 1 120 ? -33.549 -1.005 29.188 1.00 94.00 120 VAL A C 1
ATOM 926 O O . VAL A 1 120 ? -34.573 -1.682 29.258 1.00 94.00 120 VAL A O 1
ATOM 929 N N . LYS A 1 121 ? -32.782 -1.002 28.086 1.00 91.00 121 LYS A N 1
ATOM 930 C CA . LYS A 1 121 ? -33.158 -1.733 26.867 1.00 91.00 121 LYS A CA 1
ATOM 931 C C . LYS A 1 121 ? -33.427 -3.209 27.153 1.00 91.00 121 LYS A C 1
ATOM 933 O O . LYS A 1 121 ? -34.484 -3.671 26.766 1.00 91.00 121 LYS A O 1
ATOM 938 N N . ILE A 1 122 ? -32.536 -3.915 27.855 1.00 90.12 122 ILE A N 1
ATOM 939 C CA . ILE A 1 122 ? -32.700 -5.341 28.198 1.00 90.12 122 ILE A CA 1
ATOM 940 C C . ILE A 1 122 ? -33.968 -5.568 29.032 1.00 90.12 122 ILE A C 1
ATOM 942 O O . ILE A 1 122 ? -34.745 -6.472 28.721 1.00 90.12 122 ILE A O 1
ATOM 946 N N . ARG A 1 123 ? -34.207 -4.731 30.052 1.00 87.56 123 ARG A N 1
ATOM 947 C CA . ARG A 1 123 ? -35.382 -4.818 30.933 1.00 87.56 123 ARG A CA 1
ATOM 948 C C . ARG A 1 123 ? -36.693 -4.667 30.157 1.00 87.56 123 ARG A C 1
ATOM 950 O O . ARG A 1 123 ? -37.632 -5.406 30.433 1.00 87.56 123 ARG A O 1
ATOM 957 N N . PHE A 1 124 ? -36.743 -3.744 29.195 1.00 85.81 124 PHE A N 1
ATOM 958 C CA . PHE A 1 124 ? -37.945 -3.453 28.405 1.00 85.81 124 PHE A CA 1
ATOM 959 C C . PHE A 1 124 ? -38.073 -4.305 27.129 1.00 85.81 124 PHE A C 1
ATOM 961 O O . PHE A 1 124 ? -39.185 -4.560 26.676 1.00 85.81 124 PHE A O 1
ATOM 968 N N . SER A 1 125 ? -36.972 -4.797 26.552 1.00 74.62 125 SER A N 1
ATOM 969 C CA . SER A 1 125 ? -36.990 -5.672 25.371 1.00 74.62 125 SER A CA 1
ATOM 970 C C . SER A 1 125 ? -37.222 -7.143 25.711 1.00 74.62 125 SER A C 1
ATOM 972 O O . SER A 1 125 ? -37.625 -7.903 24.836 1.00 74.62 125 SER A O 1
ATOM 974 N N . GLY A 1 126 ? -36.998 -7.547 26.968 1.00 62.03 126 GLY A N 1
ATOM 975 C CA . GLY A 1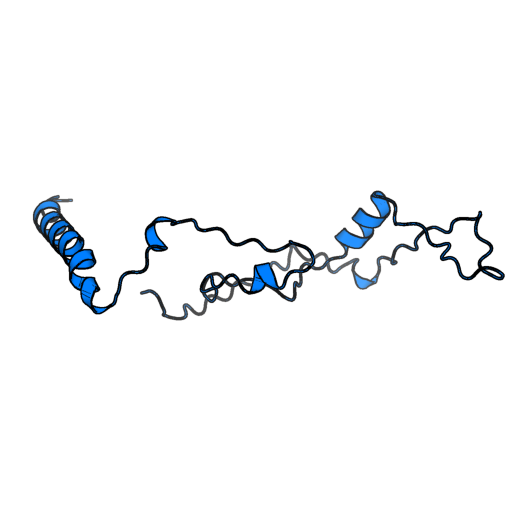 126 ? -37.217 -8.915 27.453 1.00 62.03 126 GLY A CA 1
ATOM 976 C C . GLY A 1 126 ? -38.675 -9.398 27.426 1.00 62.03 126 GLY A C 1
ATOM 977 O O . GLY A 1 126 ? -38.910 -10.562 27.721 1.00 62.03 126 GLY A O 1
ATOM 978 N N . ASN A 1 127 ? -39.637 -8.543 27.050 1.00 58.97 127 ASN A N 1
ATOM 979 C CA . ASN A 1 127 ? -41.064 -8.879 26.973 1.00 58.97 127 ASN A CA 1
ATOM 980 C C . ASN A 1 127 ? -41.625 -9.022 25.545 1.00 58.97 127 ASN A C 1
ATOM 982 O O . ASN A 1 127 ? -42.832 -9.205 25.385 1.00 58.97 127 ASN A O 1
ATOM 986 N N . ARG A 1 128 ? -40.794 -8.981 24.492 1.00 59.00 128 ARG A N 1
ATOM 987 C CA . ARG A 1 128 ? -41.245 -9.426 23.162 1.00 59.00 128 ARG A CA 1
ATOM 988 C C . ARG A 1 128 ? -41.270 -10.955 23.144 1.00 59.00 128 ARG A C 1
ATOM 990 O O .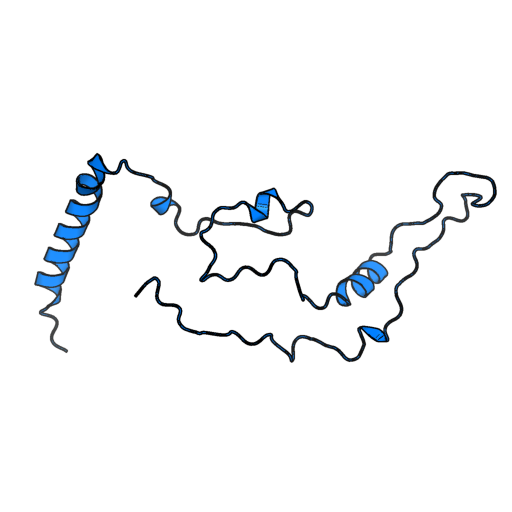 ARG A 1 128 ? -40.253 -11.588 22.871 1.00 59.00 128 ARG A O 1
ATOM 997 N N . LYS A 1 129 ? -42.432 -11.528 23.486 1.00 54.38 129 LYS A N 1
ATOM 998 C CA . LYS A 1 129 ? -42.776 -12.919 23.158 1.00 54.38 129 LYS A CA 1
ATOM 999 C C . LYS A 1 129 ? -42.444 -13.172 21.679 1.00 54.38 129 LYS A C 1
ATOM 1001 O O . LYS A 1 129 ? -42.686 -12.297 20.848 1.00 54.38 129 LYS A O 1
ATOM 1006 N N . LYS A 1 130 ? -41.848 -14.337 21.405 1.00 49.69 130 LYS A N 1
ATOM 1007 C CA . LYS A 1 130 ? -41.860 -14.951 20.072 1.00 49.69 130 LYS A CA 1
ATOM 1008 C C . LYS A 1 130 ? -43.296 -15.086 19.583 1.00 49.69 130 LYS A C 1
ATOM 1010 O O . LYS A 1 130 ? -44.159 -15.367 20.448 1.00 49.69 130 LYS A O 1
#

pLDDT: mean 80.07, std 13.16, range [38.12, 95.31]

Secondary structure (DSSP, 8-state):
-TT----------SSS--GGGTTTSPPPPPPB-TTS-TTT--S--BPPPPHHHHHHHHTT-----S----TTT-----HHHHH-TT-------S-GGGG----GGGHHHHHHHHHHHHHHHHHHHTT---

Foldseek 3Di:
DQPPPPPDDDDDPPVLAPPPCLVPPDQDAFDFQPVDDPVPDPDGRGDDDDPVNVVVNVVSDRVPDPDDDDVSPDPQPCPVCVPDPPNPDDGDDPPPVVPDDDDPVCVCVVVVVVVVVVVVCCVVVVPPDD

Sequence (130 aa):
TIGRNLRKFTELDKDAVSVGSYDSTPRQIPGIDASVDRKKSFRDARVPFTEEQVRKETARCLSCGASVVDPNKCIGCGVCTTKCGFDAIHLERVHPEASRMIKSEDKMKAILPYMVKRAVKIRFSGNRKK